Protein AF-A0A2V5SGQ2-F1 (afdb_monomer)

pLDDT: mean 86.29, std 10.08, range [40.44, 95.12]

Secondary structure (DSSP, 8-state):
-TTT-B-S-EEETTEEE-S--B---TTTS-HHHHHHHHHHHHHSTT--PPP--HHHHHHHHHHGGG--SPB-HHHHHTS-S-PPP-

Solvent-accessible surface area (backbone atoms only — not comparable to full-atom values): 5048 Å² total; per-residue (Å²): 88,67,53,43,7,36,36,53,60,38,72,56,97,86,44,82,47,45,91,63,67,46,72,52,36,52,92,79,48,54,41,55,60,51,17,52,52,51,25,48,61,26,51,39,98,85,37,84,50,77,60,47,48,38,66,58,44,51,50,51,51,59,73,43,64,86,52,85,63,51,40,37,46,71,58,58,72,68,51,74,99,61,80,80,82,109

Sequence (86 aa):
IVLKGLQGPVKVKGQQFGTAVMQPWDKTFTDQKIADVLTYERSDWGNKASPVTPEQIAALRKELASHPESFTEKDILAVPDEDLPG

Foldseek 3Di:
DQQQWEAAWAADPNDIDHPDIGHHCNVPDQLVVVQVVVQCVCVPPPHDADGGDSVNSVVVCVVCVVPNHHDYNVNVVPDDPDRPDD

Radius of gyration: 13.25 Å; Cα contacts (8 Å, |Δi|>4): 109; chains: 1; bounding box: 31×25×32 Å

Nearest PDB structures (foldseek):
  1dp3-assembly1_A  TM=4.236E-01  e=2.225E+00  Escherichia coli
  7zhg-assembly1_H  TM=2.291E-01  e=3.591E+00  Pyrococcus abyssi GE5
  9e7f-assembly1_BH  TM=2.355E-01  e=4.409E+00  Pyrobaculum calidifontis JCM 11548
  5juo-assembly1_CB  TM=2.610E-01  e=6.645E+00  Saccharomyces cerevisiae
  8bn3-assembly1_S5  TM=2.217E-01  e=8.157E+00  Saccharomyces cerevisiae

Mean predicted aligned error: 5.16 Å

Structure (mmCIF, N/CA/C/O backbone):
data_AF-A0A2V5SGQ2-F1
#
_entry.id   AF-A0A2V5SGQ2-F1
#
loop_
_atom_site.group_PDB
_atom_site.id
_atom_site.type_symbol
_atom_site.label_atom_id
_atom_site.label_alt_id
_atom_site.label_comp_id
_atom_site.label_asym_id
_atom_site.label_entity_id
_atom_site.label_seq_id
_atom_site.pdbx_PDB_ins_code
_atom_site.Cartn_x
_atom_site.Cartn_y
_atom_site.Cartn_z
_atom_site.occupancy
_atom_site.B_iso_or_equiv
_atom_site.auth_seq_id
_atom_site.auth_comp_id
_atom_site.auth_asym_id
_atom_site.auth_atom_id
_atom_site.pdbx_PDB_model_num
ATOM 1 N N . ILE A 1 1 ? 0.354 -6.524 -2.552 1.00 87.56 1 ILE A N 1
ATOM 2 C CA . ILE A 1 1 ? 0.570 -5.987 -3.922 1.00 87.56 1 ILE A CA 1
ATOM 3 C C . ILE A 1 1 ? 1.205 -4.594 -3.980 1.00 87.56 1 ILE A C 1
ATOM 5 O O . ILE A 1 1 ? 2.165 -4.454 -4.714 1.00 87.56 1 ILE A O 1
ATOM 9 N N . VAL A 1 2 ? 0.778 -3.581 -3.207 1.00 91.19 2 VAL A N 1
ATOM 10 C CA . VAL A 1 2 ? 1.314 -2.197 -3.327 1.00 91.19 2 VAL A CA 1
ATOM 11 C C . VAL A 1 2 ? 2.845 -2.115 -3.232 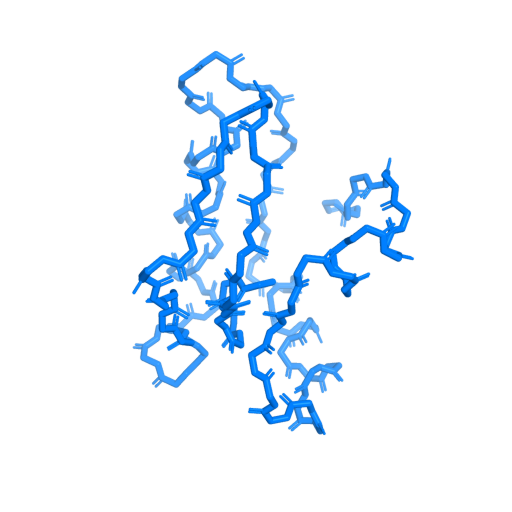1.00 91.19 2 VAL A C 1
ATOM 13 O O . VAL A 1 2 ? 3.481 -1.403 -4.004 1.00 91.19 2 VAL A O 1
ATOM 16 N N . LEU A 1 3 ? 3.451 -2.895 -2.333 1.00 91.00 3 LEU A N 1
ATOM 17 C CA . LEU A 1 3 ? 4.904 -2.921 -2.151 1.00 91.00 3 LEU A CA 1
ATOM 18 C C . LEU A 1 3 ? 5.657 -3.538 -3.342 1.00 91.00 3 LEU A C 1
ATOM 20 O O . LEU A 1 3 ? 6.693 -3.012 -3.726 1.00 91.00 3 LEU A O 1
ATOM 24 N N . LYS A 1 4 ? 5.149 -4.626 -3.937 1.00 92.00 4 LYS A N 1
ATOM 25 C CA . LYS A 1 4 ? 5.872 -5.432 -4.948 1.00 92.00 4 LYS A CA 1
ATOM 26 C C . LYS A 1 4 ? 5.313 -5.342 -6.367 1.00 92.00 4 LYS A C 1
ATOM 28 O O . LYS A 1 4 ? 5.906 -5.870 -7.302 1.00 92.00 4 LYS A O 1
ATOM 33 N N . GLY A 1 5 ? 4.219 -4.618 -6.544 1.00 91.31 5 GLY A N 1
ATOM 34 C CA . GLY A 1 5 ? 3.505 -4.525 -7.805 1.00 91.31 5 GLY A CA 1
ATOM 35 C C . GLY A 1 5 ? 2.559 -5.702 -8.040 1.00 91.31 5 GLY A C 1
ATOM 36 O O . GLY A 1 5 ? 2.442 -6.622 -7.225 1.00 91.31 5 GLY A O 1
ATOM 37 N N . LEU A 1 6 ? 1.865 -5.631 -9.169 1.00 91.69 6 LEU A N 1
ATOM 38 C CA . LEU A 1 6 ? 0.930 -6.637 -9.669 1.00 91.69 6 LEU A CA 1
ATOM 39 C C . LEU A 1 6 ? 1.078 -6.710 -11.187 1.00 91.69 6 LEU A C 1
ATOM 41 O O . LEU A 1 6 ? 1.070 -5.680 -11.864 1.00 91.69 6 LEU A O 1
ATOM 45 N N . GLN A 1 7 ? 1.204 -7.921 -11.715 1.00 90.44 7 GLN A N 1
ATOM 46 C CA . GLN A 1 7 ? 1.376 -8.173 -13.137 1.00 90.44 7 GLN A CA 1
ATOM 47 C C . GLN A 1 7 ? 0.453 -9.280 -13.642 1.00 90.44 7 GLN A C 1
ATOM 49 O O . GLN A 1 7 ? 0.003 -10.149 -12.892 1.00 90.44 7 GLN A O 1
ATOM 54 N N . GLY A 1 8 ? 0.246 -9.272 -14.956 1.00 86.06 8 GLY A N 1
ATOM 55 C CA . GLY A 1 8 ? -0.545 -10.276 -15.650 1.00 86.06 8 GLY A CA 1
ATOM 56 C C . GLY A 1 8 ? -2.051 -10.013 -15.593 1.00 86.06 8 GLY A C 1
ATOM 57 O O . GLY A 1 8 ? -2.505 -9.007 -15.041 1.00 86.06 8 GLY A O 1
ATOM 58 N N . PRO A 1 9 ? -2.837 -10.898 -16.223 1.00 88.50 9 PRO A N 1
ATOM 59 C CA . PRO A 1 9 ? -4.282 -10.797 -16.203 1.00 88.50 9 PRO A CA 1
ATOM 60 C C . PRO A 1 9 ? -4.827 -10.962 -14.778 1.00 88.50 9 PRO A C 1
ATOM 62 O O . PRO A 1 9 ? -4.448 -11.892 -14.077 1.00 88.50 9 PRO A O 1
ATOM 65 N N . VAL A 1 10 ? -5.726 -10.065 -14.369 1.00 88.88 10 VAL A N 1
ATOM 66 C CA . VAL A 1 10 ? -6.468 -10.118 -13.104 1.00 88.88 10 VAL A CA 1
ATOM 67 C C . VAL A 1 10 ? -7.940 -9.800 -13.337 1.00 88.88 10 VAL A C 1
ATOM 69 O O . VAL A 1 10 ? -8.285 -8.885 -14.089 1.00 88.88 10 VAL A O 1
ATOM 72 N N . LYS A 1 11 ? -8.827 -10.547 -12.689 1.00 88.94 11 LYS A N 1
ATOM 73 C CA . LYS A 1 11 ? -10.270 -10.367 -12.759 1.00 88.94 11 LYS A CA 1
ATOM 74 C C . LYS A 1 11 ? -10.773 -9.662 -11.506 1.00 88.94 11 LYS A C 1
ATOM 76 O O . LYS A 1 11 ? -10.783 -10.223 -10.416 1.00 88.94 11 LYS A O 1
ATOM 81 N N . VAL A 1 12 ? -11.274 -8.440 -11.667 1.00 86.62 12 VAL A N 1
ATOM 82 C CA . VAL A 1 12 ? -11.854 -7.652 -10.569 1.00 86.62 12 VAL A CA 1
ATOM 83 C C . VAL A 1 12 ? -13.345 -7.486 -10.824 1.00 86.62 12 VAL A C 1
ATOM 85 O O . VAL A 1 12 ? -13.747 -6.945 -11.852 1.00 86.62 12 VAL A O 1
ATOM 88 N N . LYS A 1 13 ? -14.186 -7.986 -9.907 1.00 86.00 13 LYS A N 1
ATOM 89 C CA . LYS A 1 13 ? -15.662 -7.934 -10.007 1.00 86.00 13 LYS A CA 1
ATOM 90 C C . LYS A 1 13 ? -16.215 -8.405 -11.365 1.00 86.00 13 LYS A C 1
ATOM 92 O O . LYS A 1 13 ? -17.186 -7.860 -11.877 1.00 86.00 13 LYS A O 1
ATOM 97 N N . GLY A 1 14 ? -15.593 -9.420 -11.966 1.00 86.50 14 GLY A N 1
ATOM 98 C CA . GLY A 1 14 ? -16.027 -9.968 -13.255 1.00 86.50 14 GLY A CA 1
ATOM 99 C C . GLY A 1 14 ? -15.346 -9.362 -14.484 1.00 86.50 14 GLY A C 1
ATOM 100 O O . GLY A 1 14 ? -15.383 -9.989 -15.540 1.00 86.50 14 GLY A O 1
ATOM 101 N N . GLN A 1 15 ? -14.685 -8.212 -14.351 1.00 87.06 15 GLN A N 1
ATOM 102 C CA . GLN A 1 15 ? -13.993 -7.537 -15.443 1.00 87.06 15 GLN A CA 1
ATOM 103 C C . GLN A 1 15 ? -12.521 -7.949 -15.506 1.00 87.06 15 GLN A C 1
ATOM 105 O O . GLN A 1 15 ? -11.829 -7.967 -14.488 1.00 87.06 15 GLN A O 1
ATOM 110 N N . GLN A 1 16 ? -12.047 -8.261 -16.713 1.00 87.56 16 GLN A N 1
ATOM 111 C CA . GLN A 1 16 ? -10.652 -8.607 -16.960 1.00 87.56 16 GLN A CA 1
ATOM 112 C C . GLN A 1 16 ? -9.797 -7.344 -17.110 1.00 87.56 16 GLN A C 1
ATOM 114 O O . GLN A 1 16 ? -10.057 -6.497 -17.964 1.00 87.56 16 GLN A O 1
ATOM 119 N N . PHE A 1 17 ? -8.734 -7.274 -16.325 1.00 86.31 17 PHE A N 1
ATOM 120 C CA . PHE A 1 17 ? -7.601 -6.368 -16.482 1.00 86.31 17 PHE A CA 1
ATOM 121 C C . PHE A 1 17 ? -6.370 -7.225 -16.812 1.00 86.31 17 PHE A C 1
ATOM 123 O O . PHE A 1 17 ? -6.380 -8.421 -16.526 1.00 86.31 17 PHE A O 1
ATOM 130 N N . GLY A 1 18 ? -5.331 -6.689 -17.462 1.00 74.38 18 GLY A N 1
ATOM 131 C CA . GLY A 1 18 ? -4.150 -7.518 -17.769 1.00 74.38 18 GLY A CA 1
ATOM 132 C C . GLY A 1 18 ? -3.102 -6.963 -18.722 1.00 74.38 18 GLY A C 1
ATOM 133 O O . GLY A 1 18 ? -2.041 -7.561 -18.864 1.00 74.38 18 GLY A O 1
ATOM 134 N N . THR A 1 19 ? -3.367 -5.834 -19.377 1.00 74.62 19 THR A N 1
ATOM 135 C CA . THR A 1 19 ? -2.374 -5.154 -20.226 1.00 74.62 19 THR A CA 1
ATOM 136 C C . THR A 1 19 ? -1.478 -4.196 -19.445 1.00 74.62 19 THR A C 1
ATOM 138 O O . THR A 1 19 ? -0.397 -3.853 -19.915 1.00 74.62 19 THR A O 1
ATOM 141 N N . ALA A 1 20 ? -1.914 -3.761 -18.261 1.00 79.00 20 ALA A N 1
ATOM 142 C CA . ALA A 1 20 ? -1.190 -2.825 -17.416 1.00 79.00 20 ALA A CA 1
ATOM 143 C C . ALA A 1 20 ? -0.509 -3.553 -16.253 1.00 79.00 20 ALA A C 1
ATOM 145 O O . ALA A 1 20 ? -1.101 -4.431 -15.627 1.00 79.00 20 ALA A O 1
ATOM 146 N N . VAL A 1 21 ? 0.722 -3.144 -15.954 1.00 85.38 21 VAL A N 1
ATOM 147 C CA . VAL A 1 21 ? 1.472 -3.579 -14.772 1.00 85.38 21 VAL A CA 1
ATOM 148 C C . VAL A 1 21 ? 1.329 -2.506 -13.699 1.00 85.38 21 VAL A C 1
ATOM 150 O O . VAL A 1 21 ? 1.556 -1.323 -13.959 1.00 85.38 21 VAL A O 1
ATOM 153 N N . MET A 1 22 ? 0.973 -2.909 -12.482 1.00 89.19 22 MET A N 1
ATOM 154 C CA . MET A 1 22 ? 1.081 -2.046 -11.312 1.00 89.19 22 MET A CA 1
ATOM 155 C C . MET A 1 22 ? 2.535 -2.066 -10.847 1.00 89.19 22 MET A C 1
ATOM 157 O O . MET A 1 22 ? 3.022 -3.100 -10.394 1.00 89.19 22 MET A O 1
ATOM 161 N N . GLN A 1 23 ? 3.226 -0.931 -10.953 1.00 90.81 23 GLN A N 1
ATOM 162 C CA . GLN A 1 23 ? 4.608 -0.827 -10.487 1.00 90.81 23 GLN A CA 1
ATOM 163 C C . GLN A 1 23 ? 4.727 -1.050 -8.963 1.00 90.81 23 GLN A C 1
ATOM 165 O O . GLN A 1 23 ? 3.821 -0.662 -8.218 1.00 90.81 23 GLN A O 1
ATOM 170 N N . PRO A 1 24 ? 5.831 -1.651 -8.485 1.00 91.50 24 PRO A N 1
ATOM 171 C CA . PRO A 1 24 ? 6.147 -1.707 -7.062 1.00 91.50 24 PRO A CA 1
ATOM 172 C C . PRO A 1 24 ? 6.420 -0.309 -6.510 1.00 91.50 24 PRO A C 1
ATOM 174 O O . PRO A 1 24 ? 7.156 0.472 -7.112 1.00 91.50 24 PRO A O 1
ATOM 177 N N . TRP A 1 25 ? 5.876 -0.019 -5.331 1.00 91.88 25 TRP A N 1
ATOM 178 C CA . TRP A 1 25 ? 6.085 1.261 -4.653 1.00 91.88 25 TRP A CA 1
ATOM 179 C C . TRP A 1 25 ? 6.992 1.174 -3.426 1.00 91.88 25 TRP A C 1
ATOM 181 O O . TRP A 1 25 ? 7.263 2.206 -2.809 1.00 91.88 25 TRP A O 1
ATOM 191 N N . ASP A 1 26 ? 7.491 -0.018 -3.074 1.00 87.00 26 ASP A N 1
ATOM 192 C CA . ASP A 1 26 ? 8.355 -0.203 -1.905 1.00 87.00 26 ASP A CA 1
ATOM 193 C C . ASP A 1 26 ? 9.572 0.735 -1.934 1.00 87.00 26 ASP A C 1
ATOM 195 O O . ASP A 1 26 ? 9.869 1.395 -0.943 1.00 87.00 26 ASP A O 1
ATOM 199 N N . LYS A 1 27 ? 10.256 0.885 -3.065 1.00 88.00 27 LYS A N 1
ATOM 200 C CA . LYS A 1 27 ? 11.452 1.744 -3.159 1.00 88.00 27 LYS A CA 1
ATOM 201 C C . LYS A 1 27 ? 11.155 3.238 -3.298 1.00 88.00 27 LYS A C 1
ATOM 203 O O . LYS A 1 27 ? 12.060 4.048 -3.120 1.00 88.00 27 LYS A O 1
ATOM 208 N N . THR A 1 28 ? 9.920 3.603 -3.626 1.00 91.81 28 THR A N 1
ATOM 209 C CA . THR A 1 28 ? 9.55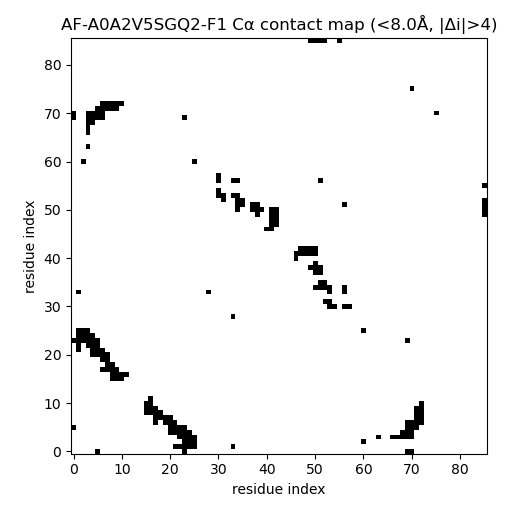2 4.982 -3.977 1.00 91.81 28 THR A CA 1
ATOM 210 C C . THR A 1 28 ? 8.878 5.708 -2.821 1.00 91.81 28 THR A C 1
ATOM 212 O O . THR A 1 28 ? 9.105 6.903 -2.627 1.00 91.81 28 THR A O 1
ATOM 215 N N . PHE A 1 29 ? 8.056 5.003 -2.041 1.00 93.88 29 PHE A N 1
ATOM 216 C CA . PHE A 1 29 ? 7.300 5.593 -0.944 1.00 93.88 29 PHE A CA 1
ATOM 217 C C . PHE A 1 29 ? 7.720 5.052 0.420 1.00 93.88 29 PHE A C 1
ATOM 219 O O . PHE A 1 29 ? 8.124 3.898 0.584 1.00 93.88 29 PHE A O 1
ATOM 226 N N . THR A 1 30 ? 7.613 5.935 1.412 1.00 95.12 30 THR A N 1
ATOM 227 C CA . THR A 1 30 ? 7.800 5.597 2.820 1.00 95.12 30 THR A CA 1
ATOM 228 C C . THR A 1 30 ? 6.605 4.804 3.334 1.00 95.12 30 THR A C 1
ATOM 230 O O . THR A 1 30 ? 5.502 4.909 2.796 1.00 95.12 30 THR A O 1
ATOM 233 N N . ASP A 1 31 ? 6.814 4.058 4.417 1.00 93.69 31 ASP A N 1
ATOM 234 C CA . ASP A 1 31 ? 5.762 3.247 5.041 1.00 93.69 31 ASP A CA 1
ATOM 235 C C . ASP A 1 31 ? 4.562 4.101 5.465 1.00 93.69 31 ASP A C 1
ATOM 237 O O . ASP A 1 31 ? 3.425 3.721 5.204 1.00 93.69 31 ASP A O 1
ATOM 241 N N . GLN A 1 32 ? 4.816 5.311 5.982 1.00 94.56 32 GLN A N 1
ATOM 242 C CA . GLN A 1 32 ? 3.772 6.287 6.304 1.00 94.56 32 GLN A CA 1
ATOM 243 C C . GLN A 1 32 ? 2.913 6.653 5.088 1.00 94.56 32 GLN A C 1
ATOM 245 O O . GLN A 1 32 ? 1.694 6.584 5.157 1.00 94.56 32 GLN A O 1
ATOM 250 N N . LYS A 1 33 ? 3.530 7.005 3.951 1.00 94.94 33 LYS A N 1
ATOM 251 C CA . LYS A 1 33 ? 2.774 7.414 2.755 1.00 94.94 33 LYS A CA 1
ATOM 252 C C . LYS A 1 33 ? 1.909 6.281 2.217 1.00 94.94 33 LYS A C 1
ATOM 254 O O . LYS A 1 33 ? 0.799 6.520 1.757 1.00 94.94 33 LYS A O 1
ATOM 259 N N . ILE A 1 34 ? 2.426 5.057 2.257 1.00 93.94 34 ILE A N 1
ATOM 260 C CA . ILE A 1 34 ? 1.681 3.874 1.825 1.00 93.94 34 ILE A CA 1
ATOM 261 C C . ILE A 1 34 ? 0.507 3.617 2.778 1.00 93.94 34 ILE A C 1
ATOM 263 O O . ILE A 1 34 ? -0.604 3.385 2.311 1.00 93.94 34 ILE A O 1
ATOM 267 N N . ALA A 1 35 ? 0.734 3.707 4.090 1.00 93.75 35 ALA A N 1
ATOM 268 C CA . ALA A 1 35 ? -0.299 3.553 5.110 1.00 93.75 35 ALA A CA 1
ATOM 269 C C . ALA A 1 35 ? -1.420 4.600 4.972 1.00 93.75 35 ALA A C 1
ATOM 271 O O . ALA A 1 35 ? -2.598 4.244 5.008 1.00 93.75 35 ALA A O 1
ATOM 272 N N . ASP A 1 36 ? -1.068 5.866 4.731 1.00 94.38 36 ASP A N 1
ATOM 273 C CA . ASP A 1 36 ? -2.031 6.959 4.556 1.00 94.38 36 ASP A CA 1
ATOM 274 C C . ASP A 1 36 ? -2.924 6.735 3.327 1.00 94.38 36 ASP A C 1
ATOM 276 O O . ASP A 1 36 ? -4.150 6.827 3.418 1.00 94.38 36 ASP A O 1
ATOM 28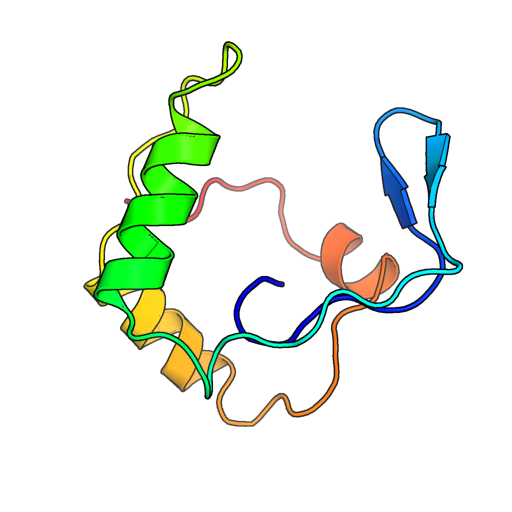0 N N . VAL A 1 37 ? -2.323 6.390 2.181 1.00 93.50 37 VAL A N 1
ATOM 281 C CA . VAL A 1 37 ? -3.066 6.124 0.936 1.00 93.50 37 VAL A CA 1
ATOM 282 C C . VAL A 1 37 ? -3.978 4.911 1.096 1.00 93.50 37 VAL A C 1
ATOM 284 O O . VAL A 1 37 ? -5.153 4.984 0.748 1.00 93.50 37 VAL A O 1
ATOM 287 N N . LEU A 1 38 ? -3.476 3.819 1.677 1.00 92.12 38 LEU A N 1
ATOM 288 C CA . LEU A 1 38 ? -4.281 2.619 1.910 1.00 92.12 38 LEU A CA 1
ATOM 289 C C . LEU A 1 38 ? -5.429 2.874 2.887 1.00 92.12 38 LEU A C 1
ATOM 291 O O . LEU A 1 38 ? -6.531 2.374 2.680 1.00 92.12 38 LEU A O 1
ATOM 295 N N . THR A 1 39 ? -5.198 3.662 3.936 1.00 93.19 39 THR A N 1
ATOM 296 C CA . THR A 1 39 ? -6.248 4.062 4.882 1.00 93.19 39 THR A CA 1
ATOM 297 C C . THR A 1 39 ? -7.330 4.886 4.192 1.00 93.19 39 THR A C 1
ATOM 299 O O . THR A 1 39 ? -8.520 4.666 4.427 1.00 93.19 39 THR A O 1
ATOM 302 N N . TYR A 1 40 ? -6.935 5.803 3.308 1.00 92.88 40 TYR A N 1
ATOM 303 C CA . TYR A 1 40 ? -7.874 6.577 2.508 1.00 92.88 40 TYR A CA 1
ATOM 304 C C . TYR A 1 40 ? -8.708 5.671 1.588 1.00 92.88 40 TYR A C 1
ATOM 306 O O . TYR A 1 40 ? -9.932 5.691 1.670 1.00 92.88 40 TYR A O 1
ATOM 314 N N . GLU A 1 41 ? -8.082 4.786 0.807 1.00 91.00 41 GLU A N 1
ATOM 315 C CA . GLU A 1 41 ? -8.800 3.840 -0.066 1.00 91.00 41 GLU A CA 1
ATOM 316 C C . GLU A 1 41 ? -9.746 2.902 0.712 1.00 91.00 41 GLU A C 1
ATOM 318 O O . GLU A 1 41 ? -10.838 2.585 0.238 1.00 91.00 41 GLU A O 1
ATOM 323 N N . ARG A 1 42 ? -9.357 2.470 1.920 1.00 90.50 42 ARG A N 1
ATOM 324 C CA . ARG A 1 42 ? -10.144 1.576 2.795 1.00 90.50 42 ARG A CA 1
ATOM 325 C C . ARG A 1 42 ? -11.334 2.249 3.478 1.00 90.50 42 ARG A C 1
ATOM 327 O O . ARG A 1 42 ? -12.244 1.542 3.920 1.00 90.50 42 ARG A O 1
ATOM 334 N N . SER A 1 43 ? -11.334 3.577 3.567 1.00 91.38 43 SER A N 1
ATOM 335 C CA . SER A 1 43 ? -12.391 4.360 4.220 1.00 91.38 43 SER A CA 1
ATOM 336 C C . SER A 1 43 ? -13.245 5.183 3.250 1.00 91.38 43 SER A C 1
ATOM 338 O O . SER A 1 43 ? -14.360 5.565 3.608 1.00 91.38 43 SER A O 1
ATOM 340 N N . ASP A 1 44 ? -12.761 5.434 2.032 1.00 92.44 44 ASP A N 1
ATOM 341 C CA . ASP A 1 44 ? -13.480 6.184 1.002 1.00 92.44 44 ASP A CA 1
ATOM 342 C C . ASP A 1 44 ? -14.202 5.265 -0.007 1.00 92.44 44 ASP A C 1
ATOM 344 O O . ASP A 1 44 ? -14.126 4.036 0.049 1.00 92.44 44 ASP A O 1
ATOM 348 N N . TRP A 1 45 ? -14.980 5.859 -0.915 1.00 89.12 45 TRP A N 1
ATOM 349 C CA . TRP A 1 45 ? -15.748 5.182 -1.975 1.00 89.12 45 TRP A CA 1
ATOM 350 C C . TRP A 1 45 ? -16.734 4.119 -1.471 1.00 89.12 45 TRP A C 1
ATOM 352 O O . TRP A 1 45 ? -17.094 3.182 -2.184 1.00 89.12 45 TRP A O 1
ATOM 362 N N . GLY A 1 46 ? -17.215 4.302 -0.239 1.00 89.50 46 GLY A N 1
ATOM 363 C CA . GLY A 1 46 ? -18.160 3.400 0.418 1.00 89.50 46 GLY A CA 1
ATOM 364 C C . GLY A 1 46 ? -17.506 2.226 1.149 1.00 89.50 46 GLY A C 1
ATOM 365 O O . GLY A 1 46 ? -18.231 1.393 1.696 1.00 89.50 46 GLY A O 1
ATOM 366 N N . ASN A 1 47 ? -16.172 2.166 1.201 1.00 87.56 47 ASN A N 1
ATOM 367 C CA . ASN A 1 47 ? -15.450 1.166 1.977 1.00 87.56 47 ASN A CA 1
ATOM 368 C C . ASN A 1 47 ? -15.513 1.483 3.484 1.00 87.56 47 ASN A C 1
ATOM 370 O O .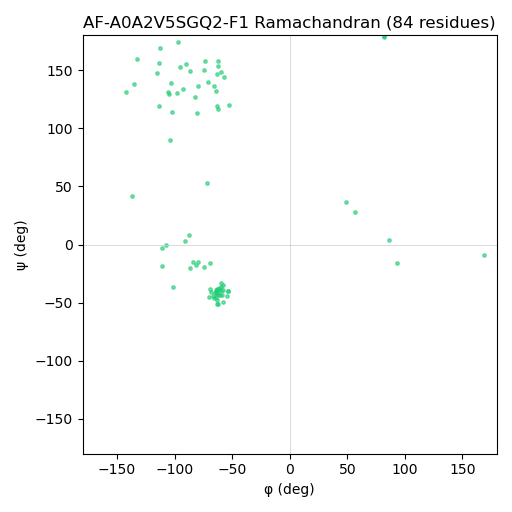 ASN A 1 47 ? -15.657 2.631 3.904 1.00 87.56 47 ASN A O 1
ATOM 374 N N . LYS A 1 48 ? -15.468 0.437 4.316 1.00 85.88 48 LYS A N 1
ATOM 375 C CA . LYS A 1 48 ? -15.524 0.530 5.788 1.00 85.88 48 LYS A CA 1
ATOM 376 C C . LYS A 1 48 ? -14.514 -0.413 6.441 1.00 85.88 48 LYS A C 1
ATOM 378 O O . LYS A 1 48 ? -14.843 -1.106 7.399 1.00 85.88 48 LYS A O 1
ATOM 383 N N . ALA A 1 49 ? -13.316 -0.483 5.875 1.00 86.50 49 ALA A N 1
ATOM 384 C CA . ALA A 1 49 ? -12.254 -1.319 6.410 1.00 86.50 49 ALA A CA 1
ATOM 385 C C . ALA A 1 49 ? -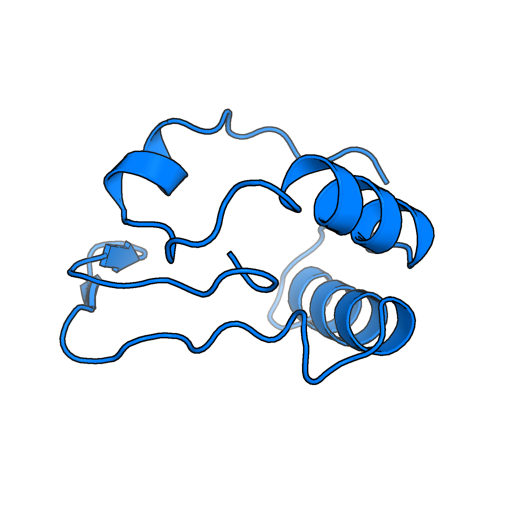11.404 -0.544 7.429 1.00 86.50 49 ALA A C 1
ATOM 387 O O . ALA A 1 49 ? -11.338 0.687 7.400 1.00 86.50 49 ALA A O 1
ATOM 388 N N . SER A 1 50 ? -10.757 -1.275 8.338 1.00 88.31 50 SER A N 1
ATOM 389 C CA . SER A 1 50 ? -9.862 -0.695 9.345 1.00 88.31 50 SER A CA 1
ATOM 390 C C . SER A 1 50 ? -8.698 0.070 8.698 1.00 88.31 50 SER A C 1
ATOM 392 O O . SER A 1 50 ? -8.257 -0.317 7.605 1.00 88.31 50 SER A O 1
ATOM 394 N N . PRO A 1 51 ? -8.194 1.135 9.351 1.00 89.50 51 PRO A N 1
ATOM 395 C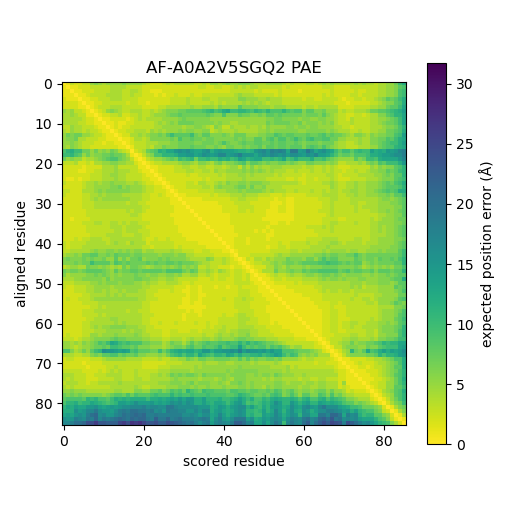 CA . PRO A 1 51 ? -7.032 1.875 8.875 1.00 89.50 51 PRO A CA 1
ATOM 396 C C . PRO A 1 51 ? -5.787 0.985 8.837 1.00 89.50 51 PRO A C 1
ATOM 398 O O . PRO A 1 51 ? -5.706 -0.023 9.538 1.00 89.50 51 PRO A O 1
ATOM 401 N N . VAL A 1 52 ? -4.817 1.387 8.021 1.00 91.19 52 VAL A N 1
ATOM 402 C CA . VAL A 1 52 ? -3.510 0.737 7.909 1.00 91.19 52 VAL A CA 1
ATOM 403 C C . VAL A 1 52 ? -2.472 1.604 8.604 1.00 91.19 52 VAL A C 1
ATOM 405 O O . VAL A 1 52 ? -2.404 2.808 8.363 1.00 91.19 52 VAL A O 1
ATOM 408 N N . THR A 1 53 ? -1.657 0.997 9.457 1.00 93.12 53 THR A N 1
ATOM 409 C CA . THR A 1 53 ? -0.599 1.661 10.215 1.00 93.12 53 THR A CA 1
ATOM 410 C C . THR A 1 53 ? 0.756 1.552 9.503 1.00 93.12 53 THR A C 1
ATOM 412 O O . THR A 1 53 ? 1.010 0.597 8.756 1.00 93.12 53 THR A O 1
ATOM 415 N N . PRO A 1 54 ? 1.672 2.511 9.721 1.00 93.88 54 PRO A N 1
ATOM 416 C CA . PRO A 1 54 ? 3.035 2.427 9.199 1.00 93.88 54 PRO A CA 1
ATOM 417 C C . PRO A 1 54 ? 3.776 1.170 9.673 1.00 93.88 54 PRO A C 1
ATOM 419 O O . PRO A 1 54 ? 4.555 0.593 8.914 1.00 93.88 54 PRO A O 1
ATOM 422 N N . GLU A 1 55 ? 3.521 0.717 10.902 1.00 92.88 55 GLU A N 1
ATOM 423 C CA . GLU A 1 55 ? 4.143 -0.467 11.497 1.00 92.88 55 GLU A CA 1
ATOM 424 C C . GLU A 1 55 ? 3.767 -1.744 10.740 1.00 92.88 55 GLU A C 1
ATOM 426 O O . GLU A 1 55 ? 4.638 -2.577 10.474 1.00 92.88 55 GLU A O 1
ATOM 431 N N . GLN A 1 56 ? 2.502 -1.874 10.325 1.00 90.38 56 GLN A N 1
ATOM 432 C CA . GLN A 1 56 ? 2.049 -2.986 9.487 1.00 90.38 56 GLN A CA 1
ATOM 433 C C . GLN A 1 56 ? 2.759 -2.992 8.130 1.00 90.38 56 GLN A C 1
ATOM 435 O O . GLN A 1 56 ? 3.212 -4.041 7.666 1.00 90.38 56 GLN A O 1
ATOM 440 N N . ILE A 1 57 ? 2.914 -1.824 7.498 1.00 92.62 57 ILE A N 1
ATOM 441 C CA . ILE A 1 57 ? 3.631 -1.716 6.222 1.00 92.62 57 ILE A CA 1
ATOM 442 C C . ILE A 1 57 ? 5.110 -2.064 6.391 1.00 92.62 57 ILE A C 1
ATOM 444 O O . ILE A 1 57 ? 5.664 -2.797 5.570 1.00 92.62 57 ILE A O 1
ATOM 448 N N . ALA A 1 58 ? 5.743 -1.607 7.470 1.00 92.75 58 ALA A N 1
ATOM 449 C CA . ALA A 1 58 ? 7.129 -1.937 7.776 1.00 92.75 58 ALA A CA 1
ATOM 450 C C . ALA A 1 58 ? 7.323 -3.444 8.026 1.00 92.75 58 ALA A C 1
ATOM 452 O O . ALA A 1 58 ? 8.320 -4.020 7.581 1.00 92.75 58 ALA A O 1
ATOM 453 N N . ALA A 1 59 ? 6.378 -4.097 8.711 1.00 91.50 59 ALA A N 1
ATOM 454 C CA . ALA A 1 59 ? 6.388 -5.543 8.921 1.00 91.50 59 ALA A CA 1
ATOM 455 C C . ALA A 1 59 ? 6.280 -6.301 7.588 1.00 91.50 59 ALA A C 1
ATOM 457 O O . ALA A 1 59 ? 7.157 -7.108 7.273 1.00 91.50 59 ALA A O 1
ATOM 458 N N . LEU A 1 60 ? 5.296 -5.955 6.752 1.00 90.12 60 LEU A N 1
ATOM 459 C CA . LEU A 1 60 ? 5.116 -6.550 5.423 1.00 90.12 60 LEU A CA 1
ATOM 460 C C . LEU A 1 60 ? 6.314 -6.306 4.504 1.00 90.12 60 LEU A C 1
ATOM 462 O O . LEU A 1 60 ? 6.710 -7.178 3.735 1.00 90.12 60 LEU A O 1
ATOM 466 N N . ARG A 1 61 ? 6.938 -5.129 4.579 1.00 90.94 61 ARG A N 1
ATOM 467 C CA . ARG A 1 61 ? 8.148 -4.815 3.813 1.00 90.94 61 ARG A CA 1
ATOM 468 C C . ARG A 1 61 ? 9.305 -5.742 4.178 1.00 90.94 61 ARG A C 1
ATOM 470 O O . ARG A 1 61 ? 10.056 -6.135 3.286 1.00 90.94 61 ARG A O 1
ATOM 477 N N . LYS A 1 62 ? 9.456 -6.081 5.462 1.00 91.25 62 LYS A N 1
ATOM 478 C CA . LYS A 1 62 ? 10.468 -7.040 5.929 1.00 91.25 62 LYS A CA 1
ATOM 479 C C . LYS A 1 62 ? 10.133 -8.458 5.482 1.00 91.25 62 LYS A C 1
ATOM 481 O O . LYS A 1 62 ? 11.016 -9.140 4.975 1.00 91.25 62 LYS A O 1
ATOM 486 N N . GLU A 1 63 ? 8.878 -8.873 5.626 1.00 89.62 63 GLU A N 1
ATOM 487 C CA . GLU A 1 63 ? 8.408 -10.196 5.201 1.00 89.62 63 GLU A CA 1
ATOM 488 C C . GLU A 1 63 ? 8.621 -10.418 3.697 1.00 89.62 63 GLU A C 1
ATOM 490 O O . GLU A 1 63 ? 9.144 -11.444 3.271 1.00 89.62 63 GLU A O 1
ATOM 495 N N . LEU A 1 64 ? 8.315 -9.402 2.891 1.00 89.06 64 LEU A N 1
ATOM 496 C CA . LEU A 1 64 ? 8.448 -9.441 1.438 1.00 89.06 64 LEU A CA 1
ATOM 497 C C . LEU A 1 64 ? 9.844 -9.033 0.945 1.00 89.06 64 LEU A C 1
ATOM 499 O O . LEU A 1 64 ? 10.043 -8.870 -0.259 1.00 89.06 64 LEU A O 1
ATOM 503 N N . ALA A 1 65 ? 10.834 -8.845 1.822 1.00 86.62 65 ALA A N 1
ATOM 504 C CA . ALA A 1 65 ? 12.171 -8.408 1.411 1.00 86.62 65 ALA A CA 1
ATOM 505 C C . ALA A 1 65 ? 12.828 -9.388 0.421 1.00 86.62 65 ALA A C 1
ATOM 507 O O . ALA A 1 65 ? 13.533 -8.959 -0.492 1.00 86.62 65 ALA A O 1
ATOM 508 N N . SER A 1 66 ? 12.548 -10.686 0.568 1.00 84.62 66 SER A N 1
ATOM 509 C CA . SER A 1 66 ? 13.030 -11.766 -0.300 1.00 84.62 66 SER A CA 1
ATOM 510 C C . SER A 1 66 ? 12.099 -12.090 -1.474 1.00 84.62 66 SER A C 1
ATOM 512 O O . SER A 1 66 ? 12.399 -13.014 -2.226 1.00 84.62 66 SER A O 1
ATOM 514 N N . HIS A 1 67 ? 10.999 -11.348 -1.654 1.00 81.62 67 HIS A N 1
ATOM 515 C CA . HIS A 1 67 ? 10.059 -11.526 -2.761 1.00 81.62 67 HIS A CA 1
ATOM 516 C C . HIS A 1 67 ? 10.271 -10.418 -3.811 1.00 81.62 67 HIS A C 1
ATOM 518 O O . HIS A 1 67 ? 9.710 -9.324 -3.675 1.00 81.62 67 HIS A O 1
ATOM 524 N N . PRO A 1 68 ? 11.143 -10.635 -4.816 1.00 70.00 68 PRO A N 1
ATOM 525 C CA . PRO A 1 68 ? 11.477 -9.614 -5.806 1.00 70.00 68 PRO A CA 1
ATOM 526 C C . PRO A 1 68 ? 10.443 -9.500 -6.929 1.00 70.00 68 PRO A C 1
ATOM 528 O O . PRO A 1 68 ? 10.457 -8.502 -7.647 1.00 70.00 68 PRO A O 1
ATOM 531 N N . GLU A 1 69 ? 9.587 -10.506 -7.107 1.00 82.19 69 GLU A N 1
ATOM 532 C CA . GLU A 1 69 ? 8.651 -10.552 -8.227 1.00 82.19 69 GLU A CA 1
ATOM 533 C C . GLU A 1 69 ? 7.346 -9.818 -7.909 1.00 82.19 69 GLU A C 1
ATOM 535 O O . GLU A 1 69 ? 6.915 -9.722 -6.757 1.00 82.19 69 GLU A O 1
ATOM 540 N N . SER A 1 70 ? 6.725 -9.260 -8.948 1.00 88.12 70 SER A N 1
ATOM 541 C CA . SER A 1 70 ? 5.376 -8.720 -8.833 1.00 88.12 70 SER A CA 1
ATOM 542 C C . SER A 1 70 ? 4.374 -9.852 -8.689 1.00 88.12 70 SER A C 1
ATOM 544 O O . SER A 1 70 ? 4.464 -10.866 -9.379 1.00 88.12 70 SER A O 1
ATOM 546 N N . PHE A 1 71 ? 3.386 -9.641 -7.822 1.00 90.19 71 PHE A N 1
ATOM 547 C CA . PHE A 1 71 ? 2.326 -10.615 -7.600 1.00 90.19 71 PHE A CA 1
ATOM 548 C C . PHE A 1 71 ? 1.520 -10.849 -8.880 1.00 90.19 71 PHE A C 1
ATOM 550 O O . PHE A 1 71 ? 1.395 -9.959 -9.723 1.00 90.19 71 PHE A O 1
ATOM 557 N N . THR A 1 72 ? 0.927 -12.030 -8.991 1.00 90.25 72 THR A N 1
ATOM 558 C CA . THR A 1 72 ? -0.041 -12.401 -10.025 1.00 90.25 72 THR A CA 1
ATOM 559 C C . THR A 1 72 ? -1.421 -12.628 -9.412 1.00 90.25 72 THR A C 1
ATOM 561 O O . THR A 1 72 ? -1.566 -12.732 -8.194 1.00 90.25 72 THR A O 1
ATOM 564 N N . GLU A 1 73 ? -2.458 -12.750 -10.244 1.00 87.62 73 GLU A N 1
ATOM 565 C CA . GLU A 1 73 ? -3.801 -13.123 -9.773 1.00 87.62 73 GLU A CA 1
ATOM 566 C C . GLU A 1 73 ? -3.784 -14.418 -8.949 1.00 87.62 73 GLU A C 1
ATOM 568 O O . GLU A 1 73 ? -4.432 -14.495 -7.909 1.00 87.62 73 GLU A O 1
ATOM 573 N N . LYS A 1 74 ? -2.989 -15.411 -9.363 1.00 86.94 74 LYS A N 1
ATOM 574 C CA . LYS A 1 74 ? -2.851 -16.674 -8.632 1.00 86.94 74 LYS A CA 1
ATOM 575 C C . LYS A 1 74 ? -2.327 -16.457 -7.212 1.00 86.94 74 LYS A C 1
ATOM 577 O O . LYS A 1 74 ? -2.807 -17.113 -6.294 1.00 86.94 74 LYS A O 1
ATOM 582 N N . ASP A 1 75 ? -1.367 -15.551 -7.043 1.00 87.12 75 ASP A N 1
ATOM 583 C CA . ASP A 1 75 ? -0.795 -15.259 -5.729 1.00 87.12 75 ASP A CA 1
ATOM 584 C C . ASP A 1 75 ? -1.811 -14.545 -4.839 1.00 87.12 75 ASP A C 1
ATOM 586 O O . ASP A 1 75 ? -1.906 -14.860 -3.661 1.00 87.12 75 ASP A O 1
ATOM 590 N N . ILE A 1 76 ? -2.613 -13.636 -5.406 1.00 84.19 76 ILE A N 1
ATOM 591 C CA . ILE A 1 76 ? -3.670 -12.929 -4.668 1.00 84.19 76 ILE A CA 1
ATOM 592 C C . ILE A 1 76 ? -4.760 -13.903 -4.214 1.00 84.19 76 ILE A C 1
ATOM 594 O O . ILE A 1 76 ? -5.161 -13.865 -3.059 1.00 84.19 76 ILE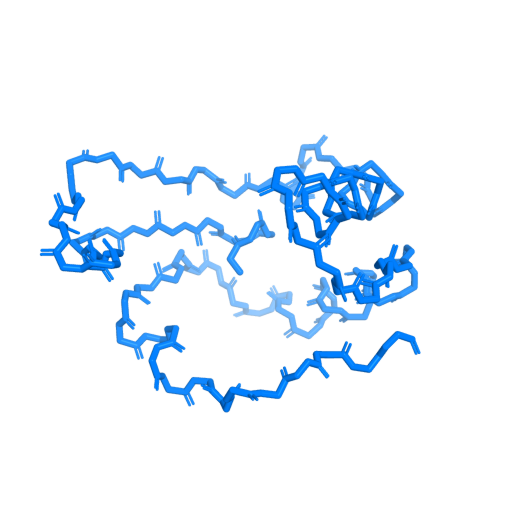 A O 1
ATOM 598 N N . LEU A 1 77 ? -5.214 -14.796 -5.098 1.00 86.00 77 LEU A N 1
ATOM 599 C CA . LEU A 1 77 ? -6.264 -15.775 -4.787 1.00 86.00 77 LEU A CA 1
ATOM 600 C C . LEU A 1 77 ? -5.816 -16.861 -3.798 1.00 86.00 77 LEU A C 1
ATOM 602 O O . LEU A 1 77 ? -6.655 -17.582 -3.264 1.00 86.00 77 LEU A O 1
ATOM 606 N N . ALA A 1 78 ? -4.508 -17.016 -3.584 1.00 84.75 78 ALA A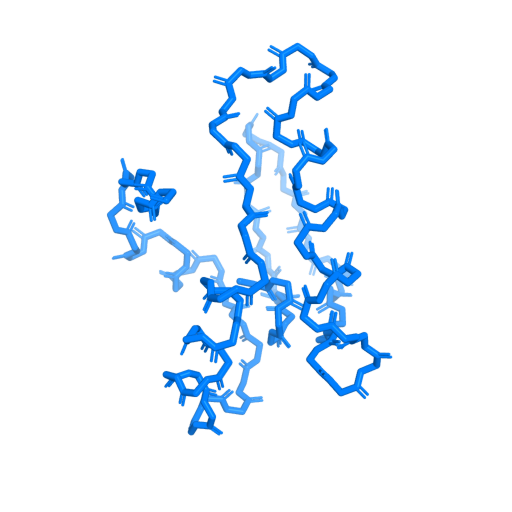 N 1
ATOM 607 C CA . ALA A 1 78 ? -3.960 -17.943 -2.601 1.00 84.75 78 ALA A CA 1
ATOM 608 C C . ALA A 1 78 ? -3.917 -17.355 -1.178 1.00 84.75 78 ALA A C 1
ATOM 610 O O . ALA A 1 78 ? -3.730 -18.111 -0.223 1.00 84.75 78 ALA A O 1
ATOM 611 N N . VAL A 1 79 ? -4.066 -16.034 -1.027 1.00 77.88 79 VAL A N 1
ATOM 612 C CA . VAL A 1 79 ? -4.099 -15.372 0.283 1.00 77.88 79 VAL A CA 1
ATOM 613 C C . VAL A 1 79 ? -5.497 -15.545 0.896 1.00 77.88 79 VAL A C 1
ATOM 615 O O . VAL A 1 79 ? -6.485 -15.389 0.180 1.00 77.88 79 VAL A O 1
ATOM 618 N N . PRO A 1 80 ? -5.613 -15.868 2.199 1.00 73.62 80 PRO A N 1
ATOM 619 C CA . PRO A 1 80 ? -6.903 -15.897 2.882 1.00 73.62 80 PRO A CA 1
ATOM 620 C C . PRO A 1 80 ? -7.626 -14.546 2.779 1.00 73.62 80 PRO A C 1
ATOM 622 O O . PRO A 1 80 ? -6.983 -13.501 2.875 1.00 73.62 80 PRO A O 1
ATOM 625 N N . ASP A 1 81 ? -8.958 -14.565 2.667 1.00 66.31 81 ASP A N 1
ATOM 626 C CA . ASP A 1 81 ? -9.823 -13.375 2.781 1.00 66.31 81 ASP A CA 1
ATOM 627 C C . ASP A 1 81 ? -9.899 -12.890 4.247 1.00 66.31 81 ASP A C 1
ATOM 629 O O . ASP A 1 81 ? -10.971 -12.757 4.839 1.00 66.31 81 ASP A O 1
ATOM 633 N N . GLU A 1 82 ? -8.744 -12.670 4.869 1.00 63.66 82 GLU A N 1
ATOM 634 C CA . GLU A 1 82 ? -8.625 -12.105 6.206 1.00 63.66 82 GLU A CA 1
ATOM 635 C C . GLU A 1 82 ? -8.156 -10.656 6.101 1.00 63.66 82 GLU A C 1
ATOM 637 O O . GLU A 1 82 ? -7.167 -10.334 5.436 1.00 63.66 82 GLU A O 1
ATOM 642 N N . ASP A 1 83 ? -8.872 -9.762 6.782 1.00 60.25 83 ASP A N 1
ATOM 643 C CA . ASP A 1 83 ? -8.382 -8.409 6.995 1.00 60.25 83 ASP A CA 1
ATOM 644 C C . ASP A 1 83 ? -7.091 -8.495 7.809 1.00 60.25 83 ASP A C 1
ATOM 646 O O . ASP A 1 83 ? -7.098 -8.951 8.954 1.00 60.25 83 ASP A O 1
ATOM 650 N N . LEU A 1 84 ? -5.979 -8.053 7.212 1.00 55.38 84 LEU A N 1
ATOM 651 C CA . LEU A 1 84 ? -4.710 -7.930 7.920 1.00 55.38 84 LEU A CA 1
ATOM 652 C C . LEU A 1 84 ? -4.957 -7.105 9.195 1.00 55.38 84 LEU A C 1
ATOM 654 O O . LEU A 1 84 ? -5.438 -5.970 9.086 1.00 55.38 84 LEU A O 1
ATOM 658 N N . PRO A 1 85 ? -4.700 -7.671 10.389 1.00 45.28 85 PRO A N 1
ATOM 659 C CA . PRO A 1 85 ? -5.126 -7.068 11.642 1.00 45.28 85 PRO A CA 1
ATOM 660 C C . PRO A 1 85 ? -4.434 -5.723 11.827 1.00 45.28 85 PRO A C 1
ATOM 662 O O . PRO A 1 85 ? -3.203 -5.684 11.846 1.00 45.28 85 P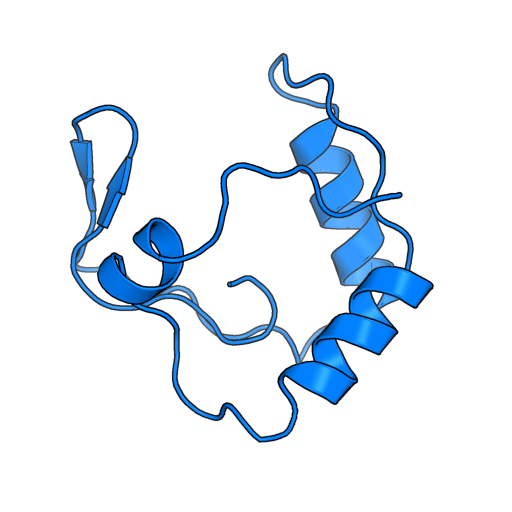RO A O 1
ATOM 665 N N . GLY A 1 86 ? -5.257 -4.667 11.912 1.00 40.44 86 GLY A N 1
ATOM 666 C CA . GLY A 1 86 ? -4.916 -3.285 12.291 1.00 40.44 86 GLY A CA 1
ATOM 667 C C . GLY A 1 86 ? -4.043 -3.197 13.529 1.00 40.44 86 GLY A C 1
ATOM 668 O O . GLY A 1 86 ? -4.376 -3.907 14.505 1.00 40.44 86 GLY A O 1
#